Protein AF-A0A847KPI1-F1 (afdb_monomer_lite)

Sequence (181 aa):
MLPPILDLCTPRRSTDAQGGHQWLHPADPGCDGHQTWRDADFDAMCAEIMKQTGRGLALNQVASLEAEIEDVEERAADGDLLEDIVGVFSGKVEKGDMCQMTSVSAVLQIRLSVHPVIGLRRRHVRYYFTEPRGLDSTLVSLRLASKTPDEPGLREQTRHAQEAQTRGDRWYADLRKRTEP

Secondary structure (DSSP, 8-state):
----S-----------S----EEE-TT-TT-SS----HHHHHHHHHHHHHHHHS-PPPHHHHHHHHHHHHHHHHHHHHT-PPBPEE-TTT--EE--SEEE-TTSTT-EEEE-S---EETTEE-EEEEEEE--TTSTTEEEEEEEEEE-SSHHHHHHHHHHHHHHHHHHHHHHHHHHHHH--

Structure (mmCIF, N/CA/C/O backbone):
data_AF-A0A847KPI1-F1
#
_entry.id   AF-A0A847KPI1-F1
#
loop_
_atom_site.group_PDB
_atom_site.id
_atom_site.type_symbol
_atom_site.label_atom_id
_atom_site.label_alt_id
_atom_site.label_comp_id
_atom_site.label_asym_id
_atom_site.label_entity_id
_atom_site.label_seq_id
_atom_site.pdbx_PDB_ins_code
_atom_site.Cartn_x
_atom_site.Cartn_y
_atom_site.Cartn_z
_atom_site.occupancy
_atom_site.B_iso_or_equiv
_atom_site.auth_seq_id
_atom_site.auth_comp_id
_atom_site.auth_asym_id
_atom_site.auth_atom_id
_atom_site.pdbx_PDB_model_num
ATOM 1 N N . MET A 1 1 ? -8.814 24.355 18.830 1.00 29.42 1 MET A N 1
ATOM 2 C CA . MET A 1 1 ? -9.822 23.431 19.384 1.00 29.42 1 MET A CA 1
ATOM 3 C C . MET A 1 1 ? -9.617 22.100 18.656 1.00 29.42 1 MET A C 1
ATOM 5 O O . MET A 1 1 ? -9.772 22.114 17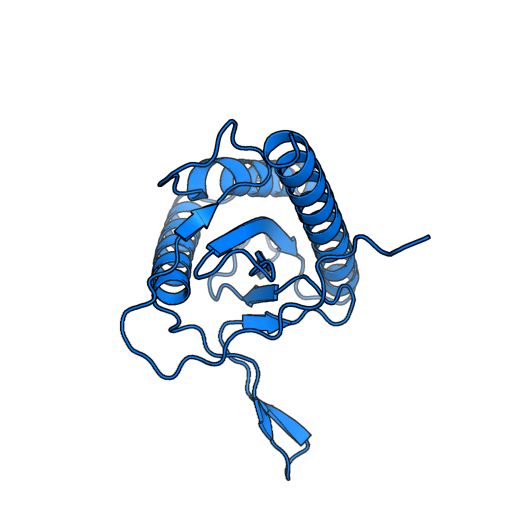.449 1.00 29.42 1 MET A O 1
ATOM 9 N N . LEU A 1 2 ? -9.114 21.090 19.393 1.00 31.94 2 LEU A N 1
ATOM 10 C CA . LEU A 1 2 ? -8.885 19.636 19.158 1.00 31.94 2 LEU A CA 1
ATOM 11 C C . LEU A 1 2 ? -8.427 19.088 17.769 1.00 31.94 2 LEU A C 1
ATOM 13 O O . LEU A 1 2 ? -8.945 19.510 16.742 1.00 31.94 2 LEU A O 1
ATOM 17 N N . PRO A 1 3 ? -7.472 18.126 17.724 1.00 34.91 3 PRO A N 1
ATOM 18 C CA . PRO A 1 3 ? -6.867 17.633 16.481 1.00 34.91 3 PRO A CA 1
ATOM 19 C C . PRO A 1 3 ? -7.748 16.572 15.793 1.00 34.91 3 PRO A C 1
ATOM 21 O O . PRO A 1 3 ? -8.400 15.793 16.489 1.00 34.91 3 PRO A O 1
ATOM 24 N N . PRO A 1 4 ? -7.721 16.451 14.453 1.00 44.78 4 PRO A N 1
ATOM 25 C CA . PRO A 1 4 ? -8.134 15.227 13.786 1.00 44.78 4 PRO A CA 1
ATOM 26 C C . PRO A 1 4 ? -6.980 14.758 12.903 1.00 44.78 4 PRO A C 1
ATOM 28 O O . PRO A 1 4 ? -6.939 15.012 11.706 1.00 44.78 4 PRO A O 1
ATOM 31 N N . ILE A 1 5 ? -5.993 14.136 13.525 1.00 51.72 5 ILE A N 1
ATOM 32 C CA . ILE A 1 5 ? -5.012 13.320 12.820 1.00 51.72 5 ILE A CA 1
ATOM 33 C C . ILE A 1 5 ? -5.278 11.934 13.369 1.00 51.72 5 ILE A C 1
ATOM 35 O O . ILE A 1 5 ? -5.429 11.817 14.584 1.00 51.72 5 ILE A O 1
ATOM 39 N N . LEU A 1 6 ? -5.418 10.933 12.496 1.00 53.28 6 LEU A N 1
ATOM 40 C CA . LEU A 1 6 ? -5.390 9.518 12.872 1.00 53.28 6 LEU A CA 1
ATOM 41 C C . LEU A 1 6 ? -4.397 9.344 14.034 1.00 53.28 6 LEU A C 1
ATOM 43 O O . LEU A 1 6 ? -3.189 9.516 13.858 1.00 53.28 6 LEU A O 1
ATOM 47 N N . ASP A 1 7 ? -4.930 9.169 15.243 1.00 54.53 7 ASP A N 1
ATOM 48 C CA . ASP A 1 7 ? -4.173 9.357 16.476 1.00 54.53 7 ASP A CA 1
ATOM 49 C C . ASP A 1 7 ? -3.285 8.124 16.637 1.00 54.53 7 ASP A C 1
ATOM 51 O O . ASP A 1 7 ? -3.740 7.084 17.108 1.00 54.53 7 ASP A O 1
ATOM 55 N N . LEU A 1 8 ? -2.071 8.235 16.085 1.00 46.50 8 LEU A N 1
ATOM 56 C CA . LEU A 1 8 ? -0.972 7.270 16.056 1.00 46.50 8 LEU A CA 1
ATOM 57 C C . LEU A 1 8 ? -1.395 5.825 16.341 1.00 46.50 8 LEU A C 1
ATOM 59 O O . LEU A 1 8 ? -1.431 5.365 17.488 1.00 46.50 8 LEU A O 1
ATOM 63 N N . CYS A 1 9 ? -1.634 5.095 15.258 1.00 52.12 9 CYS A N 1
ATOM 64 C CA . CYS A 1 9 ? -1.713 3.646 15.239 1.00 52.12 9 CYS A CA 1
ATOM 65 C C . CYS A 1 9 ? -0.320 3.120 15.589 1.00 52.12 9 CYS A C 1
ATOM 67 O O . CYS A 1 9 ? 0.547 2.997 14.730 1.00 52.12 9 CYS A O 1
ATOM 69 N N . THR A 1 10 ? -0.056 2.892 16.875 1.00 52.03 10 THR A N 1
ATOM 70 C CA . THR A 1 10 ? 0.996 1.943 17.233 1.00 52.03 10 THR A CA 1
ATOM 71 C C . THR A 1 10 ? 0.514 0.610 16.672 1.00 52.03 10 THR A C 1
ATOM 73 O O . THR A 1 10 ? -0.545 0.170 17.128 1.00 52.03 10 THR A O 1
ATOM 76 N N . PRO A 1 11 ? 1.190 0.020 15.669 1.00 54.16 11 PRO A N 1
ATOM 77 C CA . PRO A 1 11 ? 0.765 -1.267 15.138 1.00 54.16 11 PRO A CA 1
ATOM 78 C C . PRO A 1 11 ? 0.638 -2.231 16.317 1.00 54.16 11 PRO A C 1
ATOM 80 O O . PRO A 1 11 ? 1.547 -2.306 17.158 1.00 54.16 11 PRO A O 1
ATOM 83 N N . ARG A 1 12 ? -0.510 -2.906 16.452 1.00 56.62 12 ARG A N 1
ATOM 84 C CA . ARG A 1 12 ? -0.634 -3.931 17.490 1.00 56.62 12 ARG A CA 1
ATOM 85 C C . ARG A 1 12 ? 0.349 -5.041 17.134 1.00 56.62 12 ARG A C 1
ATOM 87 O O . ARG A 1 12 ? 0.162 -5.767 16.169 1.00 56.62 12 ARG A O 1
ATOM 94 N N . ARG A 1 13 ? 1.431 -5.142 17.909 1.00 54.09 13 ARG A N 1
ATOM 95 C CA . ARG A 1 13 ? 2.358 -6.278 17.866 1.00 54.09 13 ARG A CA 1
ATOM 96 C C . ARG A 1 13 ? 1.543 -7.503 18.267 1.00 54.09 13 ARG A C 1
ATOM 98 O O . ARG A 1 13 ? 1.133 -7.586 19.424 1.00 54.09 13 ARG A O 1
ATOM 105 N N . SER A 1 14 ? 1.205 -8.364 17.314 1.00 47.94 14 SER A N 1
ATOM 106 C CA . SER A 1 14 ? 0.321 -9.494 17.574 1.00 47.94 14 SER A CA 1
ATOM 107 C C . SER A 1 14 ? 1.001 -10.469 18.540 1.00 47.94 14 SER A C 1
ATOM 109 O O . SER A 1 14 ? 2.139 -10.896 18.358 1.00 47.94 14 SER A O 1
ATOM 111 N N . THR A 1 15 ? 0.292 -10.803 19.608 1.00 40.09 15 THR A N 1
ATOM 112 C CA . THR A 1 15 ? 0.435 -12.081 20.306 1.00 40.09 15 THR A CA 1
ATOM 113 C C . THR A 1 15 ? -0.989 -12.556 20.580 1.00 40.09 15 THR A C 1
ATOM 115 O O . THR A 1 15 ? -1.463 -12.327 21.685 1.00 40.09 15 THR A O 1
ATOM 118 N N . ASP A 1 16 ? -1.644 -13.036 19.504 1.00 45.47 16 ASP A N 1
ATOM 119 C CA . ASP A 1 16 ? -2.862 -13.880 19.371 1.00 45.47 16 ASP A CA 1
ATOM 120 C C . ASP A 1 16 ? -4.059 -13.672 20.361 1.00 45.47 16 ASP A C 1
ATOM 122 O O . ASP A 1 16 ? -4.048 -12.807 21.225 1.00 45.47 16 ASP A O 1
ATOM 126 N N . ALA A 1 17 ? -5.248 -14.284 20.251 1.00 46.28 17 ALA A N 1
ATOM 127 C CA . ALA A 1 17 ? -5.794 -15.308 19.365 1.00 46.28 17 ALA A CA 1
ATOM 128 C C . ALA A 1 17 ? -7.169 -14.871 18.800 1.00 46.28 17 ALA A C 1
ATOM 130 O O . ALA A 1 17 ? -8.096 -14.559 19.544 1.00 46.28 17 ALA A O 1
ATOM 131 N N . GLN A 1 18 ? -7.282 -14.867 17.466 1.00 57.16 18 GLN A N 1
ATOM 132 C CA . GLN A 1 18 ? -8.503 -14.724 16.642 1.00 57.16 18 GLN A CA 1
ATOM 133 C C . GLN A 1 18 ? -9.270 -13.379 16.630 1.00 57.16 18 GLN A C 1
ATOM 135 O O . GLN A 1 18 ? -10.436 -13.340 16.241 1.00 57.16 18 GLN A O 1
ATOM 140 N N . GLY A 1 19 ? -8.621 -12.249 16.929 1.00 60.34 19 GLY A N 1
ATOM 141 C CA . GLY A 1 19 ? -9.151 -10.901 16.645 1.00 60.34 19 GLY A CA 1
ATOM 142 C C . GLY A 1 19 ? -9.062 -10.498 15.162 1.00 60.34 19 GLY A C 1
ATOM 143 O O . GLY A 1 19 ? -8.430 -9.490 14.858 1.00 60.34 19 GLY A O 1
ATOM 144 N N . GLY A 1 20 ? -9.651 -11.295 14.263 1.00 65.69 20 GLY A N 1
ATOM 145 C CA . GLY A 1 20 ? -9.434 -11.235 12.808 1.00 65.69 20 GLY A CA 1
ATOM 146 C C . GLY A 1 20 ? -9.686 -9.865 12.183 1.00 65.69 20 GLY A C 1
ATOM 147 O O . GLY A 1 20 ? -10.698 -9.229 12.476 1.00 65.69 20 GLY A O 1
ATOM 148 N N . HIS A 1 21 ? -8.768 -9.424 11.322 1.00 74.56 21 HIS A N 1
ATOM 149 C CA . HIS A 1 21 ? -8.836 -8.100 10.722 1.00 74.56 21 HIS A CA 1
ATOM 150 C C . HIS A 1 21 ? -9.700 -8.067 9.456 1.00 74.56 21 HIS A C 1
ATOM 152 O O . HIS A 1 21 ? -9.776 -9.031 8.696 1.00 74.56 21 HIS A O 1
ATOM 158 N N . GLN A 1 22 ? -10.330 -6.920 9.204 1.00 75.31 22 GLN A N 1
ATOM 159 C CA . GLN A 1 22 ? -11.068 -6.654 7.971 1.00 75.31 22 GLN A CA 1
ATOM 160 C C . GLN A 1 22 ? -10.464 -5.470 7.221 1.00 75.31 22 GLN A C 1
ATOM 162 O O . GLN A 1 22 ? -10.199 -4.420 7.809 1.00 75.31 22 GLN A O 1
ATOM 167 N N . TRP A 1 23 ? -10.278 -5.642 5.913 1.00 78.19 23 TRP A N 1
ATOM 168 C CA . TRP A 1 23 ? -9.838 -4.584 5.009 1.00 78.19 23 TRP A CA 1
ATOM 169 C C . TRP A 1 23 ? -11.014 -3.690 4.586 1.00 78.19 23 TRP A C 1
ATOM 171 O O . TRP A 1 23 ? -12.048 -4.196 4.156 1.00 78.19 23 TRP A O 1
ATOM 181 N N . LEU A 1 24 ? -10.851 -2.365 4.693 1.00 77.50 24 LEU A N 1
ATOM 182 C CA . LEU A 1 24 ? -11.851 -1.350 4.321 1.00 77.50 24 LEU A CA 1
ATOM 183 C C . LEU A 1 24 ? -11.301 -0.277 3.377 1.00 77.50 24 LEU A C 1
ATOM 185 O O . LEU A 1 24 ? -10.123 0.087 3.476 1.00 77.50 24 LEU A O 1
ATOM 189 N N . HIS A 1 25 ? -12.152 0.254 2.471 1.00 73.81 25 HIS A N 1
ATOM 190 C CA . HIS A 1 25 ? -11.778 1.351 1.556 1.00 73.81 25 HIS A CA 1
ATOM 191 C C . HIS A 1 25 ? -12.132 2.743 2.039 1.00 73.81 25 HIS A C 1
ATOM 193 O O . HIS A 1 25 ? -13.288 2.989 2.378 1.00 73.81 25 HIS A O 1
ATOM 199 N N . PRO A 1 26 ? -11.199 3.713 1.916 1.00 70.25 26 PRO A N 1
ATOM 200 C CA . PRO A 1 26 ? -11.500 5.126 1.969 1.00 70.25 26 PRO A CA 1
ATOM 201 C C . PRO A 1 26 ? -12.598 5.624 1.028 1.00 70.25 26 PRO A C 1
ATOM 203 O O . PRO A 1 26 ? -13.201 6.652 1.318 1.00 70.25 26 PRO A O 1
ATOM 206 N N . ALA A 1 27 ? -12.828 4.953 -0.101 1.00 66.06 27 ALA A N 1
ATOM 207 C CA . ALA A 1 27 ? -13.708 5.397 -1.174 1.00 66.06 27 ALA A CA 1
ATOM 208 C C . ALA A 1 27 ? -15.004 4.581 -1.265 1.00 66.06 27 ALA A C 1
ATOM 210 O O . ALA A 1 27 ? -15.914 5.005 -1.977 1.00 66.06 27 ALA A O 1
ATOM 211 N N . ASP A 1 28 ? -15.120 3.465 -0.542 1.00 63.00 28 ASP A N 1
ATOM 212 C CA . ASP A 1 28 ? -16.286 2.594 -0.654 1.00 63.00 28 ASP A CA 1
ATOM 213 C C . ASP A 1 28 ? -17.503 3.199 0.076 1.00 63.00 28 ASP A C 1
ATOM 215 O O . ASP A 1 28 ? -17.415 3.638 1.236 1.00 63.00 28 ASP A O 1
ATOM 219 N N . PRO A 1 29 ? -18.675 3.256 -0.582 1.00 54.41 29 PRO A N 1
ATOM 220 C CA . PRO A 1 29 ? -19.911 3.677 0.063 1.00 54.41 29 PRO A CA 1
ATOM 221 C C . PRO A 1 29 ? -20.400 2.618 1.070 1.00 54.41 29 PRO A C 1
ATOM 223 O O . PRO A 1 29 ? -20.707 1.498 0.684 1.00 54.41 29 PRO A O 1
ATOM 226 N N . GLY A 1 30 ? -20.559 2.996 2.346 1.00 56.59 30 GLY A N 1
ATOM 227 C CA . GLY A 1 30 ? -21.286 2.195 3.347 1.00 56.59 30 GLY A CA 1
ATOM 228 C C . GLY A 1 30 ? -20.579 0.949 3.902 1.00 56.59 30 GLY A C 1
ATOM 229 O O . GLY A 1 30 ? -21.244 -0.063 4.067 1.00 56.59 30 GLY A O 1
ATOM 230 N N . CYS A 1 31 ? -19.273 1.005 4.179 1.00 54.16 31 CYS A N 1
ATOM 231 C CA . CYS A 1 31 ? -18.476 -0.129 4.673 1.00 54.16 31 CYS A CA 1
ATOM 232 C C . CYS A 1 31 ? -18.933 -0.749 6.011 1.00 54.16 31 CYS A C 1
ATOM 234 O O . CYS A 1 31 ? -18.301 -0.530 7.043 1.00 54.16 31 CYS A O 1
ATOM 236 N N . ASP A 1 32 ? -19.936 -1.620 5.927 1.00 49.53 32 ASP A N 1
ATOM 237 C CA . ASP A 1 32 ? -20.309 -2.621 6.922 1.00 49.53 32 ASP A CA 1
ATOM 238 C C . ASP A 1 32 ? -20.117 -4.010 6.277 1.00 49.53 32 ASP A C 1
ATOM 240 O O . ASP A 1 32 ? -21.059 -4.628 5.782 1.00 49.53 32 ASP A O 1
ATOM 244 N N . GLY A 1 33 ? -18.871 -4.493 6.252 1.00 48.09 33 GLY A N 1
ATOM 245 C CA . GLY A 1 33 ? -18.543 -5.895 5.969 1.00 48.09 33 GLY A CA 1
ATOM 246 C C . GLY A 1 33 ? -18.122 -6.225 4.530 1.00 48.09 33 GLY A C 1
ATOM 247 O O . GLY A 1 33 ? -18.928 -6.230 3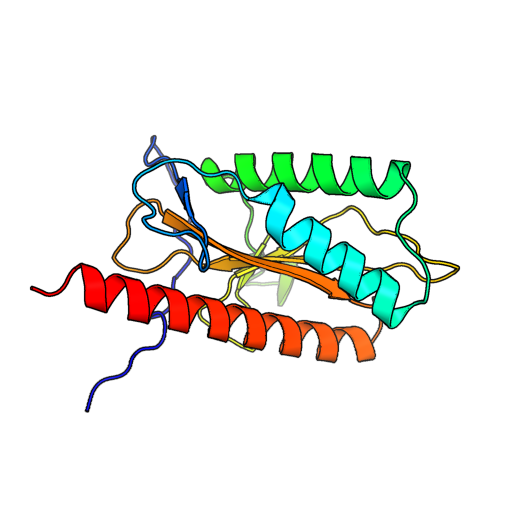.606 1.00 48.09 33 GLY A O 1
ATOM 248 N N . HIS A 1 34 ? -16.850 -6.618 4.408 1.00 50.03 34 HIS A N 1
ATOM 249 C CA . HIS A 1 34 ? -16.221 -7.356 3.303 1.00 50.03 34 HIS A CA 1
ATOM 250 C C . HIS A 1 34 ? -16.254 -6.711 1.907 1.00 50.03 34 HIS A C 1
ATOM 252 O O . HIS A 1 34 ? -17.100 -7.052 1.084 1.00 50.03 34 HIS A O 1
ATOM 258 N N . GLN A 1 35 ? -15.241 -5.897 1.584 1.00 48.12 35 GLN A N 1
ATOM 259 C CA . GLN A 1 35 ? -14.822 -5.688 0.190 1.00 48.12 35 GLN A CA 1
ATOM 260 C C . GLN A 1 35 ? -13.293 -5.754 0.078 1.00 48.12 35 GLN A C 1
ATOM 262 O O . GLN A 1 35 ? -12.565 -5.029 0.755 1.00 48.12 35 GLN A O 1
ATOM 267 N N . THR A 1 36 ? -12.817 -6.694 -0.740 1.00 52.28 36 THR A N 1
ATOM 268 C CA . THR A 1 36 ? -11.410 -6.887 -1.098 1.00 52.28 36 THR A CA 1
ATOM 269 C C . THR A 1 36 ? -11.024 -5.921 -2.212 1.00 52.28 36 THR A C 1
ATOM 271 O O . THR A 1 36 ? -11.778 -5.662 -3.146 1.00 52.28 36 THR A O 1
ATOM 274 N N . TRP A 1 37 ? -9.839 -5.346 -2.074 1.00 58.00 37 TRP A N 1
ATOM 275 C CA . TRP A 1 37 ? -9.500 -4.029 -2.610 1.00 58.00 37 TRP A CA 1
ATOM 276 C C . TRP A 1 37 ? -8.582 -4.004 -3.812 1.00 58.00 37 TRP A C 1
ATOM 278 O O . TRP A 1 37 ? -8.260 -2.931 -4.334 1.00 58.00 37 TRP A O 1
ATOM 288 N N . ARG A 1 38 ? -8.103 -5.179 -4.204 1.00 52.81 38 ARG A N 1
ATOM 289 C CA . ARG A 1 38 ? -7.042 -5.310 -5.189 1.00 52.81 38 ARG A CA 1
ATOM 290 C C . ARG A 1 38 ? -7.374 -4.564 -6.482 1.00 52.81 38 ARG A C 1
ATOM 292 O O . ARG A 1 38 ? -6.491 -3.914 -7.022 1.00 52.81 38 ARG A O 1
ATOM 299 N N . ASP A 1 39 ? -8.631 -4.524 -6.910 1.00 54.47 39 ASP A N 1
ATOM 300 C CA . ASP A 1 39 ? -8.981 -4.032 -8.246 1.00 54.47 39 ASP A CA 1
ATOM 301 C C . ASP A 1 39 ? -8.956 -2.493 -8.387 1.00 54.47 39 ASP A C 1
ATOM 303 O O . ASP A 1 39 ? -8.541 -1.975 -9.423 1.00 54.47 39 ASP A O 1
ATOM 307 N N . ALA A 1 40 ? -9.319 -1.722 -7.354 1.00 57.12 40 ALA A N 1
ATOM 308 C CA . ALA A 1 40 ? -9.497 -0.268 -7.497 1.00 57.12 40 ALA A CA 1
ATOM 309 C C . ALA A 1 40 ? -8.176 0.529 -7.493 1.00 57.12 40 ALA A C 1
ATOM 311 O O . ALA A 1 40 ? -7.983 1.447 -8.299 1.00 57.12 40 ALA A O 1
ATOM 312 N N . ASP A 1 41 ? -7.245 0.192 -6.596 1.00 76.69 41 ASP A N 1
ATOM 313 C CA . ASP A 1 41 ? -5.964 0.903 -6.486 1.00 76.69 41 ASP A CA 1
ATOM 314 C C . ASP A 1 41 ? -4.868 0.274 -7.368 1.00 76.69 41 ASP A C 1
ATOM 316 O O . ASP A 1 41 ? -3.926 0.971 -7.764 1.00 76.69 41 ASP A O 1
ATOM 320 N N . PHE A 1 42 ? -4.989 -1.006 -7.744 1.00 85.25 42 PHE A N 1
ATOM 321 C CA . PHE A 1 42 ? -4.054 -1.637 -8.679 1.00 85.25 42 PHE A CA 1
ATOM 322 C C . PHE A 1 42 ? -4.174 -1.059 -10.088 1.00 85.25 42 PHE A C 1
ATOM 324 O O . PHE A 1 42 ? -3.158 -0.697 -10.693 1.00 85.25 42 PHE A O 1
ATOM 331 N N . ASP A 1 43 ? -5.401 -0.867 -10.573 1.00 86.31 43 ASP A N 1
ATOM 332 C CA . ASP A 1 43 ? -5.659 -0.190 -11.843 1.00 86.31 43 ASP A CA 1
ATOM 333 C C . ASP A 1 43 ? -5.156 1.255 -11.819 1.00 86.31 43 ASP A C 1
ATOM 335 O O . ASP A 1 43 ? -4.509 1.710 -12.768 1.00 86.31 43 ASP A O 1
ATOM 339 N N . ALA A 1 44 ? -5.367 1.974 -10.710 1.00 86.56 44 ALA A N 1
ATOM 340 C CA . ALA A 1 44 ? -4.859 3.332 -10.536 1.00 86.56 44 ALA A CA 1
ATOM 341 C C . ALA A 1 44 ? -3.321 3.382 -10.564 1.00 86.56 44 ALA A C 1
ATOM 343 O O . ALA A 1 44 ? -2.742 4.254 -11.223 1.00 86.56 44 ALA A O 1
ATOM 344 N N . MET A 1 45 ? -2.645 2.430 -9.912 1.00 91.38 45 MET A N 1
ATOM 345 C CA . MET A 1 45 ? -1.188 2.298 -9.975 1.00 91.38 45 MET A CA 1
ATOM 346 C C . MET A 1 45 ? -0.721 1.997 -11.405 1.00 91.38 45 MET A C 1
ATOM 348 O O . MET A 1 45 ? 0.222 2.630 -11.891 1.00 91.38 45 MET A O 1
ATOM 352 N N . CYS A 1 46 ? -1.369 1.058 -12.097 1.00 90.00 46 CYS A N 1
ATOM 353 C CA . CYS A 1 46 ? -1.046 0.709 -13.478 1.00 90.00 46 CYS A CA 1
ATOM 354 C C . CYS A 1 46 ? -1.244 1.902 -14.424 1.00 90.00 46 CYS A C 1
ATOM 356 O O . CYS A 1 46 ? -0.386 2.173 -15.270 1.00 90.00 46 CYS A O 1
ATOM 358 N N . ALA A 1 47 ? -2.319 2.671 -14.241 1.00 90.38 47 ALA A N 1
ATOM 359 C CA . ALA A 1 47 ? -2.581 3.898 -14.982 1.00 90.38 47 ALA A CA 1
ATOM 360 C C . ALA A 1 47 ? -1.530 4.983 -14.691 1.00 90.38 47 ALA A C 1
ATOM 362 O O . ALA A 1 47 ? -1.067 5.657 -15.616 1.00 90.38 47 ALA A O 1
ATOM 363 N N . GLU A 1 48 ? -1.098 5.140 -13.435 1.00 89.75 48 GLU A N 1
ATOM 364 C CA . GLU A 1 48 ? -0.021 6.066 -13.072 1.00 89.75 48 GLU A CA 1
ATOM 365 C C . GLU A 1 48 ? 1.307 5.659 -13.727 1.00 89.75 48 GLU A C 1
ATOM 367 O O . GLU A 1 48 ? 1.987 6.500 -14.322 1.00 89.75 48 GLU A O 1
ATOM 372 N N . ILE A 1 49 ? 1.651 4.370 -13.692 1.00 89.31 49 ILE A N 1
ATOM 373 C CA . ILE A 1 49 ? 2.821 3.813 -14.379 1.00 89.31 49 ILE A CA 1
ATOM 374 C C . ILE A 1 49 ? 2.762 4.118 -15.880 1.00 89.31 49 ILE A C 1
ATOM 376 O O . ILE A 1 49 ? 3.739 4.628 -16.443 1.00 89.31 49 ILE A O 1
ATOM 380 N N . MET A 1 50 ? 1.617 3.859 -16.515 1.00 90.81 50 MET A N 1
ATOM 381 C CA . MET A 1 50 ? 1.406 4.125 -17.936 1.00 90.81 50 MET A CA 1
ATOM 382 C C . MET A 1 50 ? 1.577 5.614 -18.248 1.00 90.81 50 MET A C 1
ATOM 384 O O . MET A 1 50 ? 2.291 5.970 -19.184 1.00 90.81 50 MET A O 1
ATOM 388 N N . LYS A 1 51 ? 1.004 6.498 -17.425 1.00 89.50 51 LYS A N 1
ATOM 389 C CA . LYS A 1 51 ? 1.122 7.954 -17.576 1.00 89.50 51 LYS A CA 1
ATOM 390 C C . LYS A 1 51 ? 2.563 8.447 -17.432 1.00 89.50 51 LYS A C 1
ATOM 392 O O . LYS A 1 51 ? 2.980 9.327 -18.178 1.00 89.50 51 LYS A O 1
ATOM 397 N N . GLN A 1 52 ? 3.320 7.911 -16.475 1.00 85.62 52 GLN A N 1
ATOM 398 C CA . GLN A 1 52 ? 4.694 8.346 -16.205 1.00 85.62 52 GLN A CA 1
ATOM 399 C C . GLN A 1 52 ? 5.700 7.830 -17.238 1.00 85.62 52 GLN A C 1
ATOM 401 O O . GLN A 1 52 ? 6.693 8.497 -17.520 1.00 85.62 52 GLN A O 1
ATOM 406 N N . THR A 1 53 ? 5.486 6.621 -17.758 1.00 85.50 53 THR A N 1
ATOM 407 C CA . THR A 1 53 ? 6.496 5.913 -18.561 1.00 85.50 53 THR A CA 1
ATOM 408 C C . THR A 1 53 ? 6.113 5.742 -20.030 1.00 85.50 53 THR A C 1
ATOM 410 O O . THR A 1 53 ? 6.957 5.355 -20.839 1.00 85.50 53 THR A O 1
ATOM 413 N N . GLY A 1 54 ? 4.849 5.993 -20.382 1.00 90.12 54 GLY A N 1
ATOM 414 C CA . GLY A 1 54 ? 4.276 5.659 -21.686 1.00 90.12 54 GLY A CA 1
ATOM 415 C C . GLY A 1 54 ? 4.155 4.151 -21.933 1.00 90.12 54 GLY A C 1
ATOM 416 O O . GLY A 1 54 ? 3.956 3.742 -23.076 1.00 90.12 54 GLY A O 1
ATOM 417 N N . ARG A 1 55 ? 4.343 3.315 -20.901 1.00 89.38 55 ARG A N 1
ATOM 418 C CA . ARG A 1 55 ? 4.334 1.850 -20.991 1.00 89.38 55 ARG A CA 1
ATOM 419 C C . ARG A 1 55 ? 3.595 1.231 -19.807 1.00 89.38 55 ARG A C 1
ATOM 421 O O . ARG A 1 55 ? 3.732 1.682 -18.675 1.00 89.38 55 ARG A O 1
ATOM 428 N N . GLY A 1 56 ? 2.847 0.166 -20.079 1.00 89.19 56 GLY A N 1
ATOM 429 C CA . GLY A 1 56 ? 2.206 -0.650 -19.052 1.00 89.19 56 GLY A CA 1
ATOM 430 C C . GLY A 1 56 ? 3.129 -1.734 -18.501 1.00 89.19 56 GLY A C 1
ATOM 431 O O . GLY A 1 56 ? 4.231 -1.970 -19.009 1.00 89.19 56 GLY A O 1
ATOM 432 N N . LEU A 1 57 ? 2.645 -2.416 -17.468 1.00 91.00 57 LEU A N 1
ATOM 433 C CA . LEU A 1 57 ? 3.242 -3.652 -16.980 1.00 91.00 57 LEU A CA 1
ATOM 434 C C . LEU A 1 57 ? 2.988 -4.789 -17.976 1.00 91.00 57 LEU A C 1
ATOM 436 O O . LEU A 1 57 ? 1.942 -4.847 -18.619 1.00 91.00 57 LEU A O 1
ATOM 440 N N . ALA A 1 58 ? 3.950 -5.703 -18.105 1.00 91.94 58 ALA A N 1
ATOM 441 C CA . ALA A 1 58 ? 3.714 -6.941 -18.843 1.00 91.94 58 ALA A CA 1
ATOM 442 C C . ALA A 1 58 ? 2.761 -7.853 -18.053 1.00 91.94 58 ALA A C 1
ATOM 444 O O . ALA A 1 58 ? 2.778 -7.836 -16.824 1.00 91.94 58 ALA A O 1
ATOM 445 N N . LEU A 1 59 ? 1.982 -8.688 -18.748 1.00 91.25 59 LEU A N 1
ATOM 446 C CA . LEU A 1 59 ? 0.962 -9.552 -18.131 1.00 91.25 59 LEU A CA 1
ATOM 447 C C . LEU A 1 59 ? 1.512 -10.446 -17.012 1.00 91.25 59 LEU A C 1
ATOM 449 O O . LEU A 1 59 ? 0.879 -10.604 -15.977 1.00 91.25 59 LEU A O 1
ATOM 453 N N . ASN A 1 60 ? 2.716 -10.993 -17.184 1.00 94.38 60 ASN A N 1
ATOM 454 C CA . ASN A 1 60 ? 3.353 -11.804 -16.147 1.00 94.38 60 ASN A CA 1
ATOM 455 C C . ASN A 1 60 ? 3.733 -10.984 -14.905 1.00 94.38 60 ASN A C 1
ATOM 457 O O . ASN A 1 60 ? 3.664 -11.495 -13.797 1.00 94.38 60 ASN A O 1
ATOM 461 N N . GLN A 1 61 ? 4.118 -9.716 -15.077 1.00 94.06 61 GLN A N 1
ATOM 462 C CA . GLN A 1 61 ? 4.428 -8.821 -13.961 1.00 94.06 61 GLN A CA 1
ATOM 463 C C . GLN A 1 61 ? 3.164 -8.392 -13.221 1.00 94.06 61 GLN A C 1
ATOM 465 O O . GLN A 1 61 ? 3.202 -8.273 -12.001 1.00 94.06 61 GLN A O 1
ATOM 470 N N . VAL A 1 62 ? 2.069 -8.178 -13.961 1.00 92.75 62 VAL A N 1
ATOM 471 C CA . VAL A 1 62 ? 0.740 -7.939 -13.388 1.00 92.75 62 VAL A CA 1
ATOM 472 C C . VAL A 1 62 ? 0.361 -9.116 -12.503 1.00 92.75 62 VAL A C 1
ATOM 474 O O . VAL A 1 62 ? 0.237 -8.919 -11.304 1.00 92.75 62 VAL A O 1
ATOM 477 N N . ALA A 1 63 ? 0.334 -10.333 -13.056 1.00 92.94 63 ALA A N 1
ATOM 478 C CA . ALA A 1 63 ? -0.042 -11.539 -12.320 1.00 92.94 63 ALA A CA 1
ATOM 479 C C . ALA A 1 63 ? 0.833 -11.792 -11.077 1.00 92.94 63 ALA A C 1
ATOM 481 O O . ALA A 1 63 ? 0.323 -12.193 -10.036 1.00 92.94 63 ALA A O 1
ATOM 482 N N . SER A 1 64 ? 2.147 -11.545 -11.158 1.00 95.06 64 SER A N 1
ATOM 483 C CA . SER A 1 64 ? 3.037 -11.694 -9.998 1.00 95.06 64 SER A CA 1
ATOM 484 C C . SER A 1 64 ? 2.769 -10.665 -8.901 1.00 95.06 64 SER A C 1
ATOM 486 O O . SER A 1 64 ? 2.772 -11.032 -7.732 1.00 95.06 64 SER A O 1
ATOM 488 N N . LEU A 1 65 ? 2.561 -9.392 -9.254 1.00 93.44 65 LEU A N 1
ATOM 489 C CA . LEU A 1 65 ? 2.246 -8.358 -8.261 1.00 93.44 65 LEU A C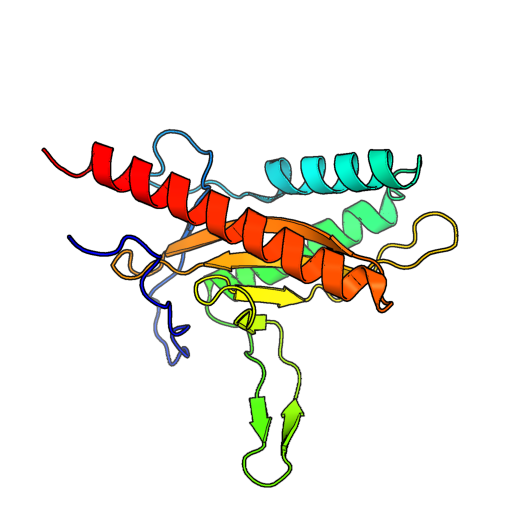A 1
ATOM 490 C C . LEU A 1 65 ? 0.903 -8.617 -7.599 1.00 93.44 65 LEU A C 1
ATOM 492 O O . LEU A 1 65 ? 0.761 -8.472 -6.397 1.00 93.44 65 LEU A O 1
ATOM 496 N N . GLU A 1 66 ? -0.067 -8.986 -8.411 1.00 92.12 66 GLU A N 1
ATOM 497 C CA . GLU A 1 66 ? -1.403 -9.348 -7.999 1.00 92.12 66 GLU A CA 1
ATOM 498 C C . GLU A 1 66 ? -1.411 -10.488 -6.971 1.00 92.12 66 GLU A C 1
ATOM 500 O O . GLU A 1 66 ? -1.985 -10.333 -5.894 1.00 92.12 66 GLU A O 1
ATOM 505 N N . ALA A 1 67 ? -0.716 -11.590 -7.270 1.00 92.94 67 ALA A N 1
ATOM 506 C CA . ALA A 1 67 ? -0.578 -12.715 -6.349 1.00 92.94 67 ALA A CA 1
ATOM 507 C C . ALA A 1 67 ? 0.141 -12.321 -5.049 1.00 92.94 67 ALA A C 1
ATOM 509 O O . ALA A 1 67 ? -0.239 -12.767 -3.973 1.00 92.94 67 ALA A O 1
ATOM 510 N N . GLU A 1 68 ? 1.165 -11.467 -5.132 1.00 94.56 68 GLU A N 1
ATOM 511 C CA . GLU A 1 68 ? 1.862 -10.990 -3.937 1.00 94.56 68 GLU A CA 1
ATOM 512 C C . GLU A 1 68 ? 0.997 -10.052 -3.084 1.00 94.56 68 GLU A C 1
ATOM 514 O O . GLU A 1 68 ? 1.069 -10.100 -1.862 1.00 94.56 68 GLU A O 1
ATOM 519 N N . ILE A 1 69 ? 0.182 -9.196 -3.705 1.00 91.81 69 ILE A N 1
ATOM 520 C CA . ILE A 1 69 ? -0.744 -8.324 -2.976 1.00 91.81 69 ILE A CA 1
ATOM 521 C C . ILE A 1 69 ? -1.748 -9.163 -2.189 1.00 91.81 69 ILE A C 1
ATOM 523 O O . ILE A 1 69 ? -1.976 -8.869 -1.025 1.00 91.81 69 ILE A O 1
ATOM 527 N N . GLU A 1 70 ? -2.298 -10.208 -2.804 1.00 90.44 70 GLU A N 1
ATOM 528 C CA . GLU A 1 70 ? -3.244 -11.119 -2.152 1.00 90.44 70 GLU A CA 1
ATOM 529 C C . GLU A 1 70 ? -2.614 -11.844 -0.954 1.00 90.44 70 GLU A C 1
ATOM 531 O O . GLU A 1 70 ? -3.171 -11.788 0.138 1.00 90.44 70 GLU A O 1
ATOM 536 N N . ASP A 1 71 ? -1.414 -12.414 -1.118 1.00 91.38 71 ASP A N 1
ATOM 537 C CA . ASP A 1 71 ? -0.658 -13.047 -0.020 1.00 91.38 71 ASP A CA 1
ATOM 538 C C . ASP A 1 71 ? -0.393 -12.069 1.134 1.00 91.38 71 ASP A C 1
ATOM 540 O O . ASP A 1 71 ? -0.606 -12.372 2.307 1.00 91.38 71 ASP A O 1
ATOM 544 N N . VAL A 1 72 ? 0.046 -10.854 0.808 1.00 90.25 72 VAL A N 1
ATOM 545 C CA . VAL A 1 72 ? 0.338 -9.828 1.809 1.00 90.25 72 VAL A CA 1
ATOM 546 C C . VAL A 1 72 ? -0.930 -9.347 2.516 1.00 90.25 72 VAL A C 1
ATOM 548 O O . VAL A 1 72 ? -0.880 -9.090 3.718 1.00 90.25 72 VAL A O 1
ATOM 551 N N . GLU A 1 73 ? -2.049 -9.203 1.805 1.00 86.94 73 GLU A N 1
ATOM 552 C CA . GLU A 1 73 ? -3.337 -8.818 2.388 1.00 86.94 73 GLU A CA 1
ATOM 553 C C . GLU A 1 73 ? -3.878 -9.898 3.333 1.00 86.94 73 GLU A C 1
ATOM 555 O O . GLU A 1 73 ? -4.381 -9.542 4.401 1.00 86.94 73 GLU A O 1
ATOM 560 N N . GLU A 1 74 ? -3.727 -11.181 2.986 1.00 85.62 74 GLU A N 1
AT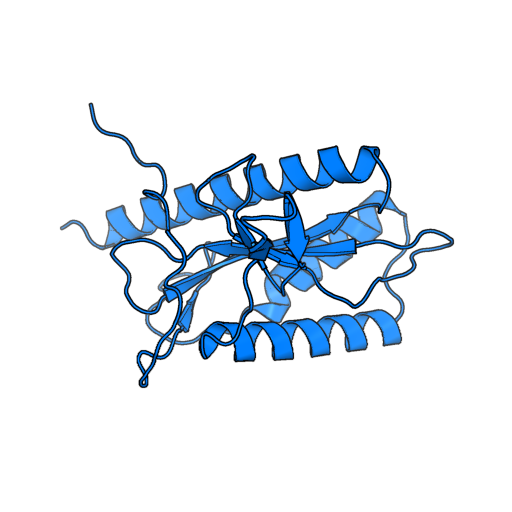OM 561 C CA . GLU A 1 74 ? -4.081 -12.328 3.835 1.00 85.62 74 GLU A CA 1
ATOM 562 C C . GLU A 1 74 ? -3.224 -12.347 5.107 1.00 85.62 74 GLU A C 1
ATOM 564 O O . GLU A 1 74 ? -3.747 -12.271 6.218 1.00 85.62 74 GLU A O 1
ATOM 569 N N . ARG A 1 75 ? -1.895 -12.288 4.960 1.00 87.88 75 ARG A N 1
ATOM 570 C CA . ARG A 1 75 ? -0.967 -12.228 6.100 1.00 87.88 75 ARG A CA 1
ATOM 571 C C . ARG A 1 75 ? -1.208 -11.005 6.985 1.00 87.88 75 ARG A C 1
ATOM 573 O O . ARG A 1 75 ? -1.085 -11.081 8.204 1.00 87.88 75 ARG A O 1
ATOM 580 N N . ALA A 1 76 ? -1.543 -9.857 6.400 1.00 84.69 76 ALA A N 1
ATOM 581 C CA . ALA A 1 76 ? -1.924 -8.671 7.160 1.00 84.69 76 ALA A CA 1
ATOM 582 C C . ALA A 1 76 ? -3.219 -8.883 7.941 1.00 84.69 76 ALA A C 1
ATOM 584 O O . ALA A 1 76 ? -3.300 -8.456 9.093 1.00 84.69 76 ALA A O 1
ATOM 585 N N . ALA A 1 77 ? -4.207 -9.539 7.327 1.00 80.56 77 ALA A N 1
ATOM 586 C CA . ALA A 1 77 ? -5.491 -9.813 7.952 1.00 80.56 77 ALA A CA 1
ATOM 587 C C . ALA A 1 77 ? -5.365 -10.751 9.168 1.00 80.56 77 ALA A C 1
ATOM 589 O O . ALA A 1 77 ? -6.107 -10.604 10.144 1.00 80.56 77 ALA A O 1
ATOM 590 N N . ASP A 1 78 ? -4.383 -11.652 9.133 1.00 79.44 78 ASP A N 1
ATOM 591 C CA . ASP A 1 78 ? -4.061 -12.577 10.223 1.00 79.44 78 ASP A CA 1
ATOM 592 C C . ASP A 1 78 ? -3.101 -11.988 11.274 1.00 79.44 78 ASP A C 1
ATOM 594 O O . ASP A 1 78 ? -2.924 -12.555 12.352 1.00 79.44 78 ASP A O 1
ATOM 598 N N . GLY A 1 79 ? -2.525 -10.808 11.015 1.00 78.69 79 GLY A N 1
ATOM 599 C CA . GLY A 1 79 ? -1.556 -10.174 11.913 1.00 78.69 79 GLY A CA 1
ATOM 600 C C . GLY A 1 79 ? -0.143 -10.766 11.823 1.00 78.69 79 GLY A C 1
ATOM 601 O O . GLY A 1 79 ? 0.630 -10.642 12.776 1.00 78.69 79 GLY A O 1
ATOM 602 N N . ASP A 1 80 ? 0.198 -11.357 10.675 1.00 84.62 80 ASP A N 1
ATOM 603 C CA . ASP A 1 80 ? 1.439 -12.091 10.379 1.00 84.62 80 ASP A CA 1
ATOM 604 C C . ASP A 1 80 ? 2.476 -11.261 9.589 1.00 84.62 80 ASP A C 1
ATOM 606 O O . ASP A 1 80 ? 3.427 -11.792 8.993 1.00 84.62 80 ASP A O 1
ATOM 610 N N . LEU A 1 81 ? 2.316 -9.933 9.557 1.00 84.56 81 LEU A N 1
ATOM 611 C CA . LEU A 1 81 ? 3.324 -9.031 8.996 1.00 84.56 81 LEU A CA 1
ATOM 612 C C . LEU A 1 81 ? 4.424 -8.728 10.012 1.00 84.56 81 LEU A C 1
ATOM 614 O O . LEU A 1 81 ? 4.166 -8.290 11.133 1.00 84.56 81 LEU A O 1
ATOM 618 N N . LEU A 1 82 ? 5.674 -8.856 9.576 1.00 85.62 82 LEU A N 1
ATOM 619 C CA . LEU A 1 82 ? 6.833 -8.504 10.386 1.00 85.62 82 LEU A CA 1
ATOM 620 C C . LEU A 1 82 ? 7.141 -7.006 10.245 1.00 85.62 82 LEU A C 1
ATOM 622 O O . LEU A 1 82 ? 7.279 -6.491 9.134 1.00 85.62 82 LEU A O 1
ATOM 626 N N . GLU A 1 83 ? 7.279 -6.299 11.366 1.00 85.50 83 GLU A N 1
ATOM 627 C CA . GLU A 1 83 ? 7.753 -4.908 11.397 1.00 85.50 83 GLU A CA 1
ATOM 628 C C . GLU A 1 83 ? 9.289 -4.848 11.274 1.00 85.50 83 GLU A C 1
ATOM 630 O O . GLU A 1 83 ? 9.995 -5.791 11.632 1.00 85.50 83 GLU A O 1
ATOM 635 N N . ASP A 1 84 ? 9.829 -3.724 10.795 1.00 84.94 84 ASP A N 1
ATOM 636 C CA . ASP A 1 84 ? 11.257 -3.409 10.921 1.00 84.94 84 ASP A CA 1
ATOM 637 C C . ASP A 1 84 ? 11.748 -3.532 12.372 1.00 84.94 84 ASP A C 1
ATOM 639 O O . ASP A 1 84 ? 11.298 -2.816 13.268 1.00 84.94 84 ASP A O 1
ATOM 643 N N . ILE A 1 85 ? 12.745 -4.391 12.595 1.00 78.56 85 ILE A N 1
ATOM 644 C CA . ILE A 1 85 ? 13.361 -4.582 13.909 1.00 78.56 85 ILE A CA 1
ATOM 645 C C . ILE A 1 85 ? 14.645 -3.763 13.973 1.00 78.56 85 ILE A C 1
ATOM 647 O O . ILE A 1 85 ? 15.598 -3.989 13.227 1.00 78.56 85 ILE A O 1
ATOM 651 N N . VAL A 1 86 ? 14.700 -2.818 14.911 1.00 72.56 86 VAL A N 1
ATOM 652 C CA . VAL A 1 86 ? 15.924 -2.067 15.208 1.00 72.56 86 VAL A CA 1
ATOM 653 C C . VAL A 1 86 ? 16.724 -2.824 16.266 1.00 72.56 86 VAL A C 1
ATOM 655 O O . VAL A 1 86 ? 16.329 -2.894 17.430 1.00 72.56 86 VAL A O 1
ATOM 658 N N . GLY A 1 87 ? 17.869 -3.387 15.878 1.00 66.75 87 GLY A N 1
ATOM 659 C CA . GLY A 1 87 ? 18.764 -4.082 16.797 1.00 66.75 87 GLY A CA 1
ATOM 660 C C . GLY A 1 87 ? 19.341 -3.126 17.842 1.00 66.75 87 GLY A C 1
ATOM 661 O O . GLY A 1 87 ? 20.207 -2.310 17.528 1.00 66.75 87 GLY A O 1
ATOM 662 N N . VAL A 1 88 ? 18.902 -3.261 19.098 1.00 62.81 88 VAL A N 1
ATOM 663 C CA . VAL A 1 88 ? 19.234 -2.356 20.222 1.00 62.81 88 VAL A CA 1
ATOM 664 C C . VAL A 1 88 ? 20.746 -2.181 20.427 1.00 62.81 88 VAL A C 1
ATOM 666 O O . VAL A 1 88 ? 21.201 -1.096 20.777 1.00 62.81 88 VAL A O 1
ATOM 669 N N . PHE A 1 89 ? 21.538 -3.225 20.169 1.00 63.78 89 PHE A N 1
ATOM 670 C CA . PHE A 1 89 ? 22.993 -3.210 20.367 1.00 63.78 89 PHE A CA 1
ATOM 671 C C . PHE A 1 89 ? 23.802 -2.932 19.095 1.00 63.78 89 PHE A C 1
ATOM 673 O O . PHE A 1 89 ? 24.962 -2.539 19.180 1.00 63.78 89 PHE A O 1
ATOM 680 N N . SER A 1 90 ? 23.223 -3.162 17.915 1.00 70.69 90 SER A N 1
ATOM 681 C CA . SER A 1 90 ? 23.933 -3.063 16.633 1.00 70.69 90 SER A CA 1
ATOM 682 C C . SER A 1 90 ? 23.595 -1.793 15.855 1.00 70.69 90 SER A C 1
ATOM 684 O O . SER A 1 90 ? 24.317 -1.449 14.920 1.00 70.69 90 SER A O 1
ATOM 686 N N . GLY A 1 91 ? 22.479 -1.131 16.185 1.00 67.00 91 GLY A N 1
ATOM 687 C CA . GLY A 1 91 ? 21.911 -0.037 15.395 1.00 67.00 91 GLY A CA 1
ATOM 688 C C . GLY A 1 91 ? 21.480 -0.457 13.984 1.00 67.00 91 GLY A C 1
ATOM 689 O O . GLY A 1 91 ? 21.098 0.394 13.183 1.00 67.00 91 GLY A O 1
ATOM 690 N N . LYS A 1 92 ? 21.555 -1.754 13.648 1.00 73.75 92 LYS A N 1
ATOM 691 C CA . LYS A 1 92 ? 21.141 -2.279 12.347 1.00 73.75 92 LYS A CA 1
ATOM 692 C C . LYS A 1 92 ? 19.638 -2.504 12.352 1.00 73.75 92 LYS A C 1
ATOM 694 O O . LYS A 1 92 ? 19.098 -3.065 13.301 1.00 73.75 92 LYS A O 1
ATOM 699 N N . VAL A 1 93 ? 18.994 -2.081 11.271 1.00 74.81 93 VAL A N 1
ATOM 700 C CA . VAL A 1 93 ? 17.579 -2.355 11.022 1.00 74.81 93 VAL A CA 1
ATOM 701 C C . VAL A 1 93 ? 17.483 -3.638 10.208 1.00 74.81 93 VAL A C 1
ATOM 703 O O . VAL A 1 93 ? 17.943 -3.679 9.063 1.00 74.81 93 VAL A O 1
ATOM 706 N N . GLU A 1 94 ? 16.913 -4.679 10.802 1.00 80.31 94 GLU A N 1
ATOM 707 C CA . GLU A 1 94 ? 16.462 -5.860 10.074 1.00 80.31 94 GLU A CA 1
ATOM 708 C C . GLU A 1 94 ? 15.113 -5.541 9.444 1.00 80.31 94 GLU A C 1
ATOM 710 O O . GLU A 1 94 ? 14.197 -5.064 10.116 1.00 80.31 94 GLU A O 1
ATOM 715 N N . LYS A 1 95 ? 15.023 -5.729 8.125 1.00 83.88 95 LYS A N 1
ATOM 716 C CA . LYS A 1 95 ? 13.834 -5.331 7.379 1.00 83.88 95 LYS A CA 1
ATOM 717 C C . LYS A 1 95 ? 12.762 -6.406 7.463 1.00 83.88 95 LYS A C 1
ATOM 719 O O . LYS A 1 95 ? 13.000 -7.509 6.982 1.00 83.88 95 LYS A O 1
ATOM 724 N N . GLY A 1 96 ? 11.604 -6.050 8.011 1.00 86.06 96 GLY A N 1
ATOM 725 C CA . GLY A 1 96 ? 10.398 -6.881 7.976 1.00 86.06 96 GLY A CA 1
ATOM 726 C C . GLY A 1 96 ? 9.607 -6.731 6.669 1.00 86.06 96 GLY A C 1
ATOM 727 O O . GLY A 1 96 ? 10.091 -6.161 5.683 1.00 86.06 96 GLY A O 1
ATOM 728 N N . ASP A 1 97 ? 8.353 -7.165 6.662 1.00 89.38 97 ASP A N 1
ATOM 729 C CA . ASP A 1 97 ? 7.403 -6.905 5.576 1.00 89.38 97 ASP A CA 1
ATOM 730 C C . ASP A 1 97 ? 6.982 -5.428 5.552 1.00 89.38 97 ASP A C 1
ATOM 732 O O . ASP A 1 97 ? 6.913 -4.801 4.487 1.00 89.38 97 ASP A O 1
ATOM 736 N N . MET A 1 98 ? 6.768 -4.846 6.737 1.00 90.44 98 MET A N 1
ATOM 737 C CA . MET A 1 98 ? 6.181 -3.519 6.900 1.00 90.44 98 MET A CA 1
ATOM 738 C C . MET A 1 98 ? 6.977 -2.588 7.819 1.00 90.44 98 MET A C 1
ATOM 740 O O . MET A 1 98 ? 7.849 -3.004 8.582 1.00 90.44 98 MET A O 1
ATOM 744 N N . CYS A 1 99 ? 6.714 -1.289 7.697 1.00 88.94 99 CYS A N 1
ATOM 745 C CA . CYS A 1 99 ? 7.240 -0.277 8.601 1.00 88.94 99 CYS A CA 1
ATOM 746 C C . CYS A 1 99 ? 6.315 0.938 8.703 1.00 88.94 99 CYS A C 1
ATOM 748 O O . CYS A 1 99 ? 5.561 1.258 7.780 1.00 88.94 99 CYS A O 1
ATOM 750 N N . GLN A 1 100 ? 6.415 1.656 9.819 1.00 87.75 100 GLN A N 1
ATOM 751 C CA . GLN A 1 100 ? 5.758 2.945 9.986 1.00 87.75 100 GLN A CA 1
ATOM 752 C C . GLN A 1 100 ? 6.479 4.036 9.187 1.00 87.75 100 GLN A C 1
ATOM 754 O O . GLN A 1 100 ? 7.706 4.173 9.227 1.00 87.75 100 GLN A O 1
ATOM 759 N N . MET A 1 101 ? 5.711 4.845 8.457 1.00 88.19 101 MET A N 1
ATOM 760 C CA . MET A 1 101 ? 6.259 5.955 7.688 1.00 88.19 101 MET A CA 1
ATOM 761 C C . MET A 1 101 ? 6.721 7.080 8.620 1.00 88.19 101 MET A C 1
ATOM 763 O O . MET A 1 101 ? 5.940 7.678 9.352 1.00 88.19 101 MET A O 1
ATOM 767 N N . THR A 1 102 ? 7.997 7.453 8.536 1.00 84.31 102 THR A N 1
ATOM 768 C CA . THR A 1 102 ? 8.553 8.557 9.341 1.00 84.31 102 THR A CA 1
ATOM 769 C C . THR A 1 102 ? 8.049 9.932 8.905 1.00 84.31 102 THR A C 1
ATOM 771 O O . THR A 1 102 ? 8.023 10.864 9.702 1.00 84.31 102 THR A O 1
ATOM 774 N N . SER A 1 103 ? 7.648 10.074 7.638 1.00 82.38 103 SER A N 1
ATOM 775 C CA . SER A 1 103 ? 7.146 11.331 7.078 1.00 82.38 103 SER A CA 1
ATOM 776 C C . SER A 1 103 ? 5.688 11.626 7.436 1.00 82.38 103 SER A C 1
ATOM 778 O O . SER A 1 103 ? 5.275 12.779 7.359 1.00 82.38 103 SER A O 1
ATOM 780 N N . VAL A 1 104 ? 4.905 10.593 7.761 1.00 83.81 104 VAL A N 1
ATOM 781 C CA . VAL A 1 104 ? 3.481 10.675 8.119 1.00 83.81 104 VAL A CA 1
ATOM 782 C C . VAL A 1 104 ? 3.153 9.545 9.084 1.00 83.81 104 VAL A C 1
ATOM 784 O O . VAL A 1 104 ? 3.146 8.371 8.732 1.00 83.81 104 VAL A O 1
ATOM 787 N N . SER A 1 105 ? 2.904 9.900 10.332 1.00 78.44 105 SER A N 1
ATOM 788 C CA . SER A 1 105 ? 2.981 8.938 11.420 1.00 78.44 105 SER A CA 1
ATOM 789 C C . SER A 1 105 ? 1.766 8.014 11.540 1.00 78.44 105 SER A C 1
ATOM 791 O O . SER A 1 105 ? 1.837 7.018 12.249 1.00 78.44 105 SER A O 1
ATOM 793 N N . ALA A 1 106 ? 0.666 8.304 10.848 1.00 82.25 106 ALA A N 1
ATOM 794 C CA . ALA A 1 106 ? -0.497 7.422 10.810 1.00 82.25 106 ALA A CA 1
ATOM 795 C C . ALA A 1 106 ? -0.527 6.495 9.588 1.00 82.25 106 ALA A C 1
ATOM 797 O O . ALA A 1 106 ? -1.536 5.851 9.335 1.00 82.25 106 ALA A O 1
ATOM 798 N N . VAL A 1 107 ? 0.555 6.432 8.809 1.00 88.44 107 VAL A N 1
ATOM 799 C CA . VAL A 1 107 ? 0.623 5.574 7.626 1.00 88.44 107 VAL A CA 1
ATOM 800 C C . VAL A 1 107 ? 1.657 4.480 7.848 1.00 88.44 107 VAL A C 1
ATOM 802 O O . VAL A 1 107 ? 2.830 4.746 8.123 1.00 88.44 107 VAL A O 1
ATOM 805 N N . LEU A 1 108 ? 1.218 3.242 7.677 1.00 90.94 108 LEU A N 1
ATOM 806 C CA . LEU A 1 108 ? 2.056 2.059 7.584 1.00 90.94 108 LEU A CA 1
ATOM 807 C C . LEU A 1 108 ? 2.331 1.763 6.108 1.00 90.94 108 LEU A C 1
ATOM 809 O O . LEU A 1 108 ? 1.542 2.093 5.218 1.00 90.94 108 LEU A O 1
ATOM 813 N N . GLN A 1 109 ? 3.481 1.159 5.837 1.00 93.31 109 GLN A N 1
ATOM 814 C CA . GLN A 1 109 ? 3.892 0.762 4.500 1.00 93.31 109 GLN A CA 1
ATOM 815 C C . GLN A 1 109 ? 4.319 -0.698 4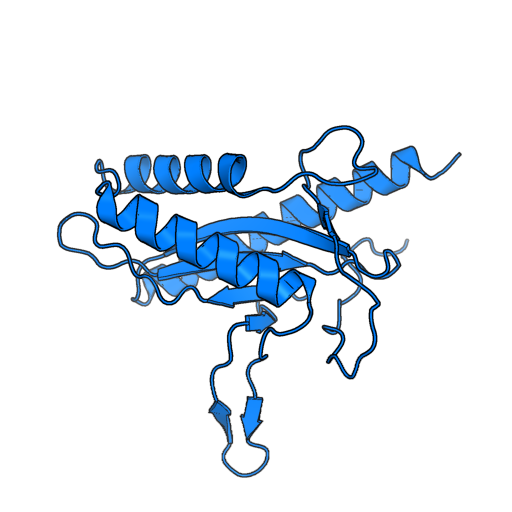.497 1.00 93.31 109 GLN A C 1
ATOM 817 O O . GLN A 1 109 ? 5.215 -1.069 5.246 1.00 93.31 109 GLN A O 1
ATOM 822 N N . ILE A 1 110 ? 3.787 -1.470 3.555 1.00 93.25 110 ILE A N 1
ATOM 823 C CA . ILE A 1 110 ? 4.285 -2.792 3.187 1.00 93.25 110 ILE A CA 1
ATOM 824 C C . ILE A 1 110 ? 5.195 -2.672 1.965 1.00 93.25 110 ILE A C 1
ATOM 826 O O . ILE A 1 110 ? 4.950 -1.894 1.029 1.00 93.25 110 ILE A O 1
ATOM 830 N N . ARG A 1 111 ? 6.287 -3.435 1.980 1.00 94.38 111 ARG A N 1
ATOM 831 C CA . ARG A 1 111 ? 7.264 -3.499 0.894 1.00 94.38 111 ARG A CA 1
ATOM 832 C C . ARG A 1 111 ? 7.063 -4.781 0.106 1.00 94.38 111 ARG A C 1
ATOM 834 O O . ARG A 1 111 ? 7.523 -5.834 0.520 1.00 94.38 111 ARG A O 1
ATOM 841 N N . LEU A 1 112 ? 6.468 -4.642 -1.071 1.00 94.25 112 LEU A N 1
ATOM 842 C CA . LEU A 1 112 ? 6.359 -5.750 -2.009 1.00 94.25 112 LEU A CA 1
ATOM 843 C C . LEU A 1 112 ? 7.748 -6.134 -2.547 1.00 94.25 112 LEU A C 1
ATOM 845 O O . LEU A 1 112 ? 8.589 -5.269 -2.843 1.00 94.25 112 LEU A O 1
ATOM 849 N N . SER A 1 113 ? 7.988 -7.437 -2.623 1.00 94.06 113 SER A N 1
ATOM 850 C CA . SER A 1 113 ? 9.200 -8.094 -3.106 1.00 94.06 113 SER A CA 1
ATOM 851 C C . SER A 1 113 ? 9.203 -8.269 -4.624 1.00 94.06 113 SER A C 1
ATOM 853 O O . SER A 1 113 ? 10.282 -8.392 -5.218 1.00 94.06 113 SER A O 1
ATOM 855 N N . VAL A 1 114 ? 8.048 -8.199 -5.289 1.00 94.25 114 VAL A N 1
ATOM 856 C CA . VAL A 1 114 ? 7.965 -8.110 -6.743 1.00 94.25 114 VAL A CA 1
ATOM 857 C C . VAL A 1 114 ? 8.340 -6.701 -7.181 1.00 94.25 114 VAL A C 1
ATOM 859 O O . VAL A 1 114 ? 7.851 -5.676 -6.704 1.00 94.25 114 VAL A O 1
ATOM 862 N N . HIS A 1 115 ? 9.265 -6.655 -8.135 1.00 95.31 115 HIS A N 1
ATOM 863 C CA . HIS A 1 115 ? 9.811 -5.414 -8.649 1.00 95.31 115 HIS A CA 1
ATOM 864 C C . HIS A 1 115 ? 9.608 -5.332 -10.156 1.00 95.31 115 HIS A C 1
ATOM 866 O O . HIS A 1 115 ? 10.455 -5.827 -10.910 1.00 95.31 115 HIS A O 1
ATOM 872 N N . PRO A 1 116 ? 8.511 -4.712 -10.614 1.00 93.06 116 PRO A N 1
ATOM 873 C CA . PRO A 1 116 ? 8.227 -4.630 -12.030 1.00 93.06 116 PRO A CA 1
ATOM 874 C C . PRO A 1 116 ? 9.326 -3.874 -12.783 1.00 93.06 116 PRO A C 1
ATOM 876 O O . PRO A 1 116 ? 9.909 -2.903 -12.291 1.00 93.06 116 PRO A O 1
ATOM 879 N N . VAL A 1 117 ? 9.591 -4.317 -14.005 1.00 93.81 117 VAL A N 1
ATOM 880 C CA . VAL A 1 117 ? 10.486 -3.689 -14.968 1.00 93.81 117 VAL A CA 1
ATOM 881 C C . VAL A 1 117 ? 9.646 -3.056 -16.070 1.00 93.81 117 VAL A C 1
ATOM 883 O O . VAL A 1 117 ? 8.954 -3.740 -16.827 1.00 93.81 117 VAL A O 1
ATOM 886 N N . ILE A 1 118 ? 9.745 -1.733 -16.180 1.00 89.50 118 ILE A N 1
ATOM 887 C CA . ILE A 1 118 ? 9.063 -0.936 -17.199 1.00 89.50 118 ILE A CA 1
ATOM 888 C C . ILE A 1 118 ? 10.126 -0.340 -18.123 1.00 89.50 118 ILE A C 1
ATOM 890 O O . ILE A 1 118 ? 10.937 0.503 -17.726 1.00 89.50 118 ILE A O 1
ATOM 894 N N . GLY A 1 119 ? 10.167 -0.823 -19.366 1.00 86.12 119 GLY A N 1
ATOM 895 C CA . GLY A 1 119 ? 11.281 -0.541 -20.272 1.00 86.12 119 GLY A CA 1
ATOM 896 C C . GLY A 1 119 ? 12.585 -1.127 -19.725 1.00 86.12 119 GLY A C 1
ATOM 897 O O . GLY A 1 119 ? 12.717 -2.340 -19.635 1.00 86.12 119 GLY A O 1
ATOM 898 N N . LEU A 1 120 ? 13.536 -0.266 -19.354 1.00 85.88 120 LEU A N 1
ATOM 899 C CA . LEU A 1 120 ? 14.825 -0.660 -18.760 1.00 85.88 120 LEU A CA 1
ATOM 900 C C . LEU A 1 120 ? 14.919 -0.341 -17.261 1.00 85.88 120 LEU A C 1
ATOM 902 O O . LEU A 1 120 ? 15.994 -0.434 -16.673 1.00 85.88 120 LEU A O 1
ATOM 906 N N . ARG A 1 121 ? 13.820 0.102 -16.638 1.00 90.06 121 ARG A N 1
ATOM 907 C CA . ARG A 1 121 ? 13.827 0.594 -15.258 1.00 90.06 121 ARG A CA 1
ATOM 908 C C . ARG A 1 121 ? 13.019 -0.324 -14.355 1.00 90.06 121 ARG A C 1
ATOM 910 O O . ARG A 1 121 ? 11.826 -0.521 -14.568 1.00 90.06 121 ARG A O 1
ATOM 917 N N . ARG A 1 122 ? 13.675 -0.838 -13.316 1.00 94.12 122 ARG A N 1
ATOM 918 C CA . ARG A 1 122 ? 13.029 -1.523 -12.193 1.00 94.12 122 ARG A CA 1
ATOM 919 C C . ARG A 1 122 ? 12.285 -0.505 -11.332 1.00 94.12 122 ARG A C 1
ATOM 921 O O . ARG A 1 122 ? 12.787 0.601 -11.129 1.00 94.12 122 ARG A O 1
ATOM 928 N N . ARG A 1 123 ? 11.130 -0.885 -10.790 1.00 94.25 123 ARG A N 1
ATOM 929 C CA . ARG A 1 123 ? 10.378 -0.093 -9.812 1.00 94.25 123 ARG A CA 1
ATOM 930 C C . ARG A 1 123 ? 10.111 -0.894 -8.548 1.00 94.25 123 ARG A C 1
ATOM 932 O O . ARG A 1 123 ? 10.100 -2.120 -8.557 1.00 94.25 123 ARG A O 1
ATOM 939 N N . HIS A 1 124 ? 9.971 -0.177 -7.445 1.00 95.56 124 HIS A N 1
ATOM 940 C CA . HIS A 1 124 ? 9.586 -0.718 -6.149 1.00 95.56 124 HIS A CA 1
ATOM 941 C C . HIS A 1 124 ? 8.103 -0.435 -5.950 1.00 95.56 124 HIS A C 1
ATOM 943 O O . HIS A 1 124 ? 7.704 0.718 -6.106 1.00 95.56 124 HIS A O 1
ATOM 949 N N . VAL A 1 125 ? 7.309 -1.438 -5.584 1.00 94.88 125 VAL A N 1
ATOM 950 C CA . VAL A 1 125 ? 5.889 -1.246 -5.260 1.00 94.88 125 VAL A CA 1
ATOM 951 C C . VAL A 1 125 ? 5.712 -1.187 -3.746 1.00 94.88 125 VAL A C 1
ATOM 953 O O . VAL A 1 125 ? 6.429 -1.854 -2.994 1.00 94.88 125 VAL A O 1
ATOM 956 N N . ARG A 1 126 ? 4.834 -0.296 -3.290 1.00 95.12 126 ARG A N 1
ATOM 957 C CA . ARG A 1 126 ? 4.531 -0.040 -1.885 1.00 95.12 126 ARG A CA 1
ATOM 958 C C . ARG A 1 126 ? 3.029 -0.032 -1.687 1.00 95.12 126 ARG A C 1
ATOM 960 O O . ARG A 1 126 ? 2.326 0.678 -2.406 1.00 95.12 126 ARG A O 1
ATOM 967 N N . TYR A 1 127 ? 2.594 -0.787 -0.691 1.00 93.44 127 TYR A N 1
ATOM 968 C CA . TYR A 1 127 ? 1.220 -0.794 -0.222 1.00 93.44 127 TYR A CA 1
ATOM 969 C C . TYR A 1 127 ? 1.158 0.066 1.039 1.00 93.44 127 TYR A C 1
ATOM 971 O O . TYR A 1 127 ? 1.881 -0.191 1.997 1.00 93.44 127 TYR A O 1
ATOM 979 N N . TYR A 1 128 ? 0.354 1.120 1.032 1.00 92.50 128 TYR A N 1
ATOM 980 C CA . TYR A 1 128 ? 0.169 2.025 2.159 1.00 92.50 128 TYR A CA 1
ATOM 981 C C . TYR A 1 128 ? -1.182 1.756 2.805 1.00 92.50 128 TYR A C 1
ATOM 983 O O . TYR A 1 128 ? -2.193 1.693 2.107 1.00 92.50 128 TYR A O 1
ATOM 991 N N . PHE A 1 129 ? -1.197 1.638 4.127 1.00 90.06 129 PHE A N 1
ATOM 992 C CA . PHE A 1 129 ? -2.396 1.333 4.902 1.00 90.06 129 PHE A CA 1
ATOM 993 C C . PHE A 1 129 ? -2.338 1.992 6.288 1.00 90.06 129 PHE A C 1
ATOM 995 O O . PHE A 1 129 ? -1.324 2.582 6.664 1.00 90.06 129 PHE A O 1
ATOM 1002 N N . THR A 1 130 ? -3.427 1.919 7.044 1.00 87.50 130 THR A N 1
ATOM 1003 C CA . THR A 1 130 ? -3.497 2.335 8.452 1.00 87.50 130 THR A CA 1
ATOM 1004 C C . THR A 1 130 ? -4.397 1.389 9.242 1.00 87.50 130 THR A C 1
ATOM 1006 O O . THR A 1 130 ? -5.248 0.722 8.665 1.00 87.50 130 THR A O 1
ATOM 1009 N N . GLU A 1 131 ? -4.246 1.368 10.565 1.00 84.25 131 GLU A N 1
ATOM 1010 C CA . GLU A 1 131 ? -5.098 0.615 11.498 1.00 84.25 131 GLU A CA 1
ATOM 1011 C C . GLU A 1 131 ? -5.764 1.593 12.488 1.00 84.25 131 GLU A C 1
ATOM 1013 O O . GLU A 1 131 ? -5.228 1.828 13.573 1.00 84.25 131 GLU A O 1
ATOM 1018 N N . PRO A 1 132 ? -6.866 2.270 12.116 1.00 77.75 132 PRO A N 1
ATOM 1019 C CA . PRO A 1 132 ? -7.405 3.400 12.871 1.00 77.75 132 PRO A CA 1
ATOM 1020 C C . PRO A 1 132 ? -7.706 3.060 14.334 1.00 77.75 132 PRO A C 1
ATOM 1022 O O . PRO A 1 132 ? -8.432 2.118 14.646 1.00 77.75 132 PRO A O 1
ATOM 1025 N N . ARG A 1 133 ? -7.211 3.891 15.257 1.00 73.44 133 ARG A N 1
ATOM 1026 C CA . ARG A 1 133 ? -7.536 3.752 16.680 1.00 73.44 133 ARG A CA 1
ATOM 1027 C C . ARG A 1 133 ? -9.050 3.894 16.890 1.00 73.44 133 ARG A C 1
ATOM 1029 O O . ARG A 1 133 ? -9.646 4.867 16.439 1.00 73.44 133 ARG A O 1
ATOM 1036 N N . GLY A 1 134 ? -9.643 2.961 17.633 1.00 71.75 134 GLY A N 1
ATOM 1037 C CA . GLY A 1 134 ? -11.079 2.955 17.941 1.00 71.75 134 GLY A CA 1
ATOM 1038 C C . GLY A 1 134 ? -11.933 2.146 16.962 1.00 71.75 134 GLY A C 1
ATOM 1039 O O . GLY A 1 134 ? -13.120 1.978 17.218 1.00 71.75 134 GLY A O 1
ATOM 1040 N N . LEU A 1 135 ? -11.332 1.614 15.894 1.00 74.62 135 LEU A N 1
ATOM 1041 C CA . LEU A 1 135 ? -11.930 0.594 15.037 1.00 74.62 135 LEU A CA 1
ATOM 1042 C C . LEU A 1 135 ? -11.108 -0.679 15.193 1.00 74.62 135 LEU A C 1
ATOM 1044 O O . LEU A 1 135 ? -10.125 -0.898 14.485 1.00 74.62 135 LEU A O 1
ATOM 1048 N N . ASP A 1 136 ? -11.470 -1.475 16.198 1.00 74.12 136 ASP A N 1
ATOM 1049 C CA . ASP A 1 136 ? -10.768 -2.723 16.480 1.00 74.12 136 ASP A CA 1
ATOM 1050 C C . ASP A 1 136 ? -10.790 -3.637 15.248 1.00 74.12 136 ASP A C 1
ATOM 1052 O O . ASP A 1 136 ? -11.777 -3.693 14.509 1.00 74.12 136 ASP A O 1
ATOM 1056 N N . SER A 1 137 ? -9.669 -4.322 15.016 1.00 76.62 137 SER A N 1
ATOM 1057 C CA . SER A 1 137 ? -9.513 -5.293 13.932 1.00 76.62 137 SER A CA 1
ATOM 1058 C C . SER A 1 137 ? -9.848 -4.737 12.538 1.00 76.62 137 SER A C 1
ATOM 1060 O O . SER A 1 137 ? -10.354 -5.440 11.668 1.00 76.62 137 SER A O 1
ATOM 1062 N N . THR A 1 138 ? -9.564 -3.455 12.303 1.00 79.31 138 THR A N 1
ATOM 1063 C CA . THR A 1 138 ? -9.831 -2.799 11.018 1.00 79.31 138 THR A CA 1
ATOM 1064 C C . THR A 1 138 ? -8.537 -2.321 10.379 1.00 79.31 138 THR A C 1
ATOM 1066 O O . THR A 1 138 ? -7.830 -1.478 10.932 1.00 79.31 138 THR A O 1
ATOM 1069 N N . LEU A 1 139 ? -8.258 -2.819 9.178 1.00 84.25 139 LEU A N 1
ATOM 1070 C CA . LEU A 1 139 ? -7.190 -2.331 8.315 1.00 84.25 139 LEU A CA 1
ATOM 1071 C C . LEU A 1 139 ? -7.803 -1.481 7.210 1.00 84.25 139 LEU A C 1
ATOM 1073 O O . LEU A 1 139 ? -8.756 -1.874 6.544 1.00 84.25 139 LEU A O 1
ATOM 1077 N N . VAL A 1 140 ? -7.252 -0.296 6.995 1.00 84.44 140 VAL A N 1
ATOM 1078 C CA . VAL A 1 140 ? -7.720 0.618 5.957 1.00 84.44 140 VAL A CA 1
ATOM 1079 C C . VAL A 1 140 ? -6.623 0.745 4.926 1.00 84.44 140 VAL A C 1
ATOM 1081 O O . VAL A 1 140 ? -5.569 1.327 5.199 1.00 84.44 140 VAL A O 1
ATOM 1084 N N . SER A 1 141 ? -6.870 0.201 3.739 1.00 87.88 141 SER A N 1
ATOM 1085 C CA . SER A 1 141 ? -5.976 0.404 2.604 1.00 87.88 141 SER A CA 1
ATOM 1086 C C . SER A 1 141 ? -6.040 1.870 2.177 1.00 87.88 141 SER A C 1
ATOM 1088 O O . SER A 1 141 ? -7.087 2.508 2.213 1.00 87.88 141 SER A O 1
ATOM 1090 N N . LEU A 1 142 ? -4.900 2.474 1.870 1.00 88.12 142 LEU A N 1
ATOM 1091 C CA . LEU A 1 142 ? -4.832 3.902 1.560 1.00 88.12 142 LEU A CA 1
ATOM 1092 C C . LEU A 1 142 ? -4.330 4.144 0.147 1.00 88.12 142 LEU A C 1
ATOM 1094 O O . LEU A 1 142 ? -4.791 5.083 -0.512 1.00 88.12 142 LEU A O 1
ATOM 1098 N N . ARG A 1 143 ? -3.333 3.371 -0.288 1.00 90.62 143 ARG A N 1
ATOM 1099 C CA . ARG A 1 143 ? -2.718 3.542 -1.602 1.00 90.62 143 ARG A CA 1
ATOM 1100 C C . ARG A 1 143 ? -1.866 2.341 -1.991 1.00 90.62 143 ARG A C 1
ATOM 1102 O O . ARG A 1 143 ? -0.979 1.962 -1.231 1.00 90.62 143 ARG A O 1
ATOM 1109 N N . LEU A 1 144 ? -1.974 1.892 -3.236 1.00 92.81 144 LEU A N 1
ATOM 1110 C CA . LEU A 1 144 ? -0.907 1.150 -3.909 1.00 92.81 144 LEU A CA 1
ATOM 1111 C C . LEU A 1 144 ? -0.115 2.087 -4.831 1.00 92.81 144 LEU A C 1
ATOM 1113 O O . LEU A 1 144 ? -0.692 2.829 -5.625 1.00 92.81 144 LEU A O 1
ATOM 1117 N N . ALA A 1 145 ? 1.215 2.104 -4.727 1.00 93.88 145 ALA A N 1
ATOM 1118 C CA . ALA A 1 145 ? 2.036 2.972 -5.570 1.00 93.88 145 ALA A CA 1
ATOM 1119 C C . ALA A 1 145 ? 3.390 2.364 -5.927 1.00 93.88 145 ALA A C 1
ATOM 1121 O O . ALA A 1 145 ? 3.991 1.625 -5.148 1.00 93.88 145 ALA A O 1
ATOM 1122 N N . SER A 1 146 ? 3.921 2.762 -7.083 1.00 94.56 146 SER A N 1
ATOM 1123 C CA . SER A 1 146 ? 5.277 2.409 -7.501 1.00 94.56 146 SER A CA 1
ATOM 1124 C C . SER A 1 146 ? 6.224 3.601 -7.392 1.00 94.56 146 SER A C 1
ATOM 1126 O O . SER A 1 146 ? 5.826 4.746 -7.591 1.00 94.56 146 SER A O 1
ATOM 1128 N N . LYS A 1 147 ? 7.494 3.334 -7.098 1.00 94.56 147 LYS A N 1
ATOM 1129 C CA . LYS A 1 147 ? 8.566 4.332 -7.083 1.00 94.56 147 LYS A CA 1
ATOM 1130 C C . LYS A 1 147 ? 9.810 3.842 -7.807 1.00 94.56 147 LYS A C 1
ATOM 1132 O O . LYS A 1 147 ? 9.989 2.638 -8.007 1.00 94.56 147 LYS A O 1
ATOM 1137 N N . THR A 1 148 ? 10.684 4.749 -8.219 1.00 93.94 148 THR A N 1
ATOM 1138 C CA . THR A 1 148 ? 12.034 4.369 -8.646 1.00 93.94 148 THR A CA 1
ATOM 1139 C C . THR A 1 148 ? 12.878 3.912 -7.440 1.00 93.94 148 THR A C 1
ATOM 1141 O O . THR A 1 148 ? 12.573 4.251 -6.294 1.00 93.94 148 THR A O 1
ATOM 1144 N N . PRO A 1 149 ? 13.919 3.087 -7.648 1.00 92.44 149 PRO A N 1
ATOM 1145 C CA . PRO A 1 149 ? 14.785 2.613 -6.564 1.00 92.44 149 PRO A CA 1
ATOM 1146 C C . PRO A 1 149 ? 15.794 3.666 -6.079 1.00 92.44 149 PRO A C 1
ATOM 1148 O O . PRO A 1 149 ? 16.397 3.488 -5.023 1.00 92.44 149 PRO A O 1
ATOM 1151 N N . ASP A 1 150 ? 16.004 4.727 -6.856 1.00 92.62 150 ASP A N 1
ATOM 1152 C CA . ASP A 1 150 ? 17.010 5.764 -6.640 1.00 92.62 150 ASP A CA 1
ATOM 1153 C C . ASP A 1 150 ? 16.500 6.910 -5.743 1.00 92.62 150 ASP A C 1
ATOM 1155 O O . ASP A 1 150 ? 15.383 6.890 -5.221 1.00 92.62 150 ASP A O 1
ATOM 1159 N N . GLU A 1 151 ? 17.345 7.920 -5.535 1.00 91.62 151 GLU A N 1
ATOM 1160 C CA . GLU A 1 151 ? 17.047 9.077 -4.684 1.00 91.62 151 GLU A CA 1
ATOM 1161 C C . GLU A 1 151 ? 15.756 9.832 -5.081 1.00 91.62 151 GLU A C 1
ATOM 1163 O O . GLU A 1 151 ? 14.961 10.141 -4.188 1.00 91.62 151 GLU A O 1
ATOM 1168 N N . PRO A 1 152 ? 15.452 10.079 -6.376 1.00 90.75 152 PRO A N 1
ATOM 1169 C CA . PRO A 1 152 ? 14.125 10.531 -6.801 1.00 90.75 152 PRO A CA 1
ATOM 1170 C C . PRO A 1 152 ? 12.967 9.716 -6.217 1.00 90.75 152 PRO A C 1
ATOM 1172 O O . PRO A 1 152 ? 11.967 10.287 -5.779 1.00 90.75 152 PRO A O 1
ATOM 1175 N N . GLY A 1 153 ? 13.133 8.400 -6.117 1.00 92.31 153 GLY A N 1
ATOM 1176 C CA . GLY A 1 153 ? 12.143 7.496 -5.553 1.00 92.31 153 GLY A CA 1
ATOM 1177 C C . GLY A 1 153 ? 11.899 7.689 -4.057 1.00 92.31 153 GLY A C 1
ATOM 1178 O O . GLY A 1 153 ? 10.861 7.270 -3.543 1.00 92.31 153 GLY A O 1
ATOM 1179 N N . LEU A 1 154 ? 12.812 8.316 -3.308 1.00 92.81 154 LEU A N 1
ATOM 1180 C CA . LEU A 1 154 ? 12.550 8.714 -1.918 1.00 92.81 154 LEU A CA 1
ATOM 1181 C C . LEU A 1 154 ? 11.549 9.873 -1.856 1.00 92.81 154 LEU A C 1
ATOM 1183 O O . LEU A 1 154 ? 10.652 9.853 -1.019 1.00 92.81 154 LEU A O 1
ATOM 1187 N N . ARG A 1 155 ? 11.632 10.833 -2.786 1.00 93.62 155 ARG A N 1
ATOM 1188 C CA . ARG A 1 155 ? 10.641 11.917 -2.889 1.00 93.62 155 ARG A CA 1
ATOM 1189 C C . ARG A 1 155 ? 9.276 11.392 -3.327 1.00 93.62 155 ARG A C 1
ATOM 1191 O O . ARG A 1 155 ? 8.268 11.793 -2.752 1.00 93.62 155 ARG A O 1
ATOM 1198 N N . GLU A 1 156 ? 9.249 10.463 -4.286 1.00 94.31 156 GLU A N 1
ATOM 1199 C CA . GLU A 1 156 ? 8.022 9.748 -4.671 1.00 94.31 156 GLU A CA 1
ATOM 1200 C C . GLU A 1 156 ? 7.402 9.044 -3.454 1.00 94.31 156 GLU A C 1
ATOM 1202 O O . GLU A 1 156 ? 6.214 9.204 -3.191 1.00 94.31 156 GLU A O 1
ATOM 1207 N N . GLN A 1 157 ? 8.215 8.343 -2.654 1.00 94.69 157 GLN A N 1
ATOM 1208 C CA . GLN A 1 157 ? 7.754 7.661 -1.441 1.00 94.69 157 GLN A CA 1
ATOM 1209 C C . GLN A 1 157 ? 7.105 8.615 -0.434 1.00 94.69 157 GLN A C 1
ATOM 1211 O O . GLN A 1 157 ? 6.034 8.296 0.081 1.00 94.69 157 GLN A O 1
ATOM 1216 N N . THR A 1 158 ? 7.740 9.758 -0.157 1.00 94.50 158 THR A N 1
ATOM 1217 C CA . THR A 1 158 ? 7.202 10.777 0.756 1.00 94.50 158 THR A CA 1
ATOM 1218 C C . THR A 1 158 ? 5.872 11.321 0.249 1.00 94.50 158 THR A C 1
ATOM 1220 O O . THR A 1 158 ? 4.914 11.399 1.016 1.00 94.50 158 THR A O 1
ATOM 1223 N N . ARG A 1 159 ? 5.781 11.642 -1.048 1.00 95.00 159 ARG A N 1
ATOM 1224 C CA . ARG A 1 159 ? 4.541 12.129 -1.664 1.00 95.00 159 ARG A CA 1
ATOM 1225 C C . ARG A 1 159 ? 3.417 11.097 -1.557 1.00 95.00 159 ARG A C 1
ATOM 1227 O O . ARG A 1 159 ? 2.331 11.437 -1.107 1.00 95.00 159 ARG A O 1
ATOM 1234 N N . HIS A 1 160 ? 3.674 9.839 -1.919 1.00 94.44 160 HIS A N 1
ATOM 1235 C CA . HIS A 1 160 ? 2.662 8.778 -1.837 1.00 94.44 160 HIS A CA 1
ATOM 1236 C C . HIS A 1 160 ? 2.156 8.578 -0.407 1.00 94.44 160 HIS A C 1
ATOM 1238 O O . HIS A 1 160 ? 0.966 8.358 -0.208 1.00 94.44 160 HIS A O 1
ATOM 1244 N N . ALA A 1 161 ? 3.036 8.708 0.587 1.00 92.50 161 ALA A N 1
ATOM 1245 C CA . ALA A 1 161 ? 2.651 8.618 1.989 1.00 92.50 161 ALA A CA 1
ATOM 1246 C C . ALA A 1 161 ? 1.767 9.806 2.425 1.00 92.50 161 ALA A C 1
ATOM 1248 O O . ALA A 1 161 ? 0.774 9.611 3.118 1.00 92.50 161 ALA A O 1
ATOM 1249 N N . GLN A 1 162 ? 2.060 11.029 1.970 1.00 92.75 162 GLN A N 1
ATOM 1250 C CA . GLN A 1 162 ? 1.208 12.205 2.214 1.00 92.75 162 GLN A CA 1
ATOM 1251 C C . GLN A 1 162 ? -0.171 12.085 1.546 1.00 92.75 162 GLN A C 1
ATOM 1253 O O . GLN A 1 162 ? -1.193 12.445 2.133 1.00 92.75 162 GLN A O 1
ATOM 1258 N N . GLU A 1 163 ? -0.213 11.560 0.322 1.00 91.44 163 GLU A N 1
ATOM 1259 C CA . GLU A 1 163 ? -1.464 11.277 -0.385 1.00 91.44 163 GLU A CA 1
ATOM 1260 C C . GLU A 1 163 ? -2.278 10.193 0.334 1.00 91.44 163 GLU A C 1
ATOM 1262 O O . GLU A 1 163 ? -3.488 10.350 0.495 1.00 91.44 163 GLU A O 1
ATOM 1267 N N . ALA A 1 164 ? -1.617 9.137 0.820 1.00 90.19 164 ALA A N 1
ATOM 1268 C CA . ALA A 1 164 ? -2.231 8.092 1.635 1.00 90.19 164 ALA A CA 1
ATOM 1269 C C . ALA A 1 164 ? -2.825 8.663 2.934 1.00 90.19 164 ALA A C 1
ATOM 1271 O O . ALA A 1 164 ? -3.996 8.422 3.218 1.00 90.19 164 ALA A O 1
ATOM 1272 N N . GLN A 1 165 ? -2.075 9.497 3.666 1.00 89.38 165 GLN A N 1
ATOM 1273 C CA . GLN A 1 165 ? -2.573 10.199 4.857 1.00 89.38 165 GLN A CA 1
ATOM 1274 C C . GLN A 1 165 ? -3.827 11.018 4.534 1.00 89.38 165 GLN A C 1
ATOM 1276 O O . GLN A 1 165 ? -4.842 10.890 5.207 1.00 89.38 165 GLN A O 1
ATOM 1281 N N . THR A 1 166 ? -3.788 11.806 3.455 1.00 88.12 166 THR A N 1
ATOM 1282 C CA . THR A 1 166 ? -4.925 12.644 3.041 1.00 88.12 166 THR A CA 1
ATOM 1283 C C . THR A 1 166 ? -6.170 11.804 2.739 1.00 88.12 166 THR A C 1
ATOM 1285 O O . THR A 1 166 ? -7.286 12.215 3.059 1.00 88.12 166 THR A O 1
ATOM 1288 N N . ARG A 1 167 ? -6.001 10.632 2.111 1.00 86.50 167 ARG A N 1
ATOM 1289 C CA . ARG A 1 167 ? -7.100 9.685 1.872 1.00 86.50 167 ARG A CA 1
ATOM 1290 C C . ARG A 1 167 ? -7.660 9.144 3.191 1.00 86.50 167 ARG A C 1
ATOM 1292 O O . ARG A 1 167 ? -8.876 9.149 3.361 1.00 86.50 167 ARG A O 1
ATOM 1299 N N . GLY A 1 168 ? -6.790 8.758 4.124 1.00 83.62 168 GLY A N 1
ATOM 1300 C CA . GLY A 1 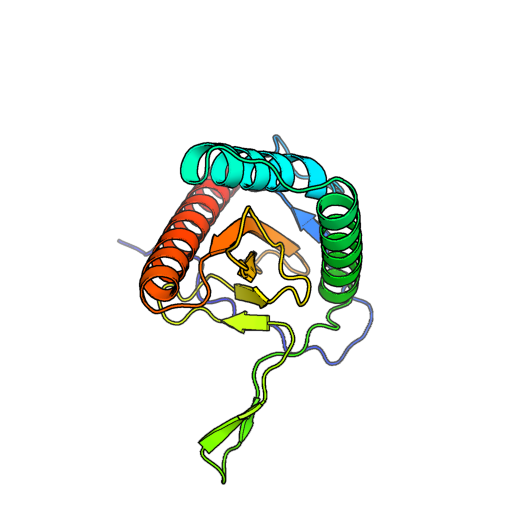168 ? -7.179 8.280 5.454 1.00 83.62 168 GLY A CA 1
ATOM 1301 C C . GLY A 1 168 ? -7.939 9.331 6.266 1.00 83.62 168 GLY A C 1
ATOM 1302 O O . GLY A 1 168 ? -9.004 9.037 6.803 1.00 83.62 168 GLY A O 1
ATOM 1303 N N . ASP A 1 169 ? -7.455 10.575 6.283 1.00 84.38 169 ASP A N 1
ATOM 1304 C CA . ASP A 1 169 ? -8.092 11.684 7.006 1.00 84.38 169 ASP A CA 1
ATOM 1305 C C . ASP A 1 169 ? -9.503 11.974 6.479 1.00 84.38 169 ASP A C 1
ATOM 1307 O O . ASP A 1 169 ? -10.436 12.178 7.257 1.00 84.38 169 ASP A O 1
ATOM 1311 N N . ARG A 1 170 ? -9.678 11.971 5.149 1.00 82.62 170 ARG A N 1
ATOM 1312 C CA . ARG A 1 170 ? -10.993 12.177 4.521 1.00 82.62 170 ARG A CA 1
ATOM 1313 C C . ARG A 1 170 ? -11.965 11.069 4.885 1.00 82.62 170 ARG A C 1
ATOM 1315 O O . ARG A 1 170 ? -13.080 11.364 5.304 1.00 82.62 170 ARG A O 1
ATOM 1322 N N . TRP A 1 171 ? -11.527 9.821 4.759 1.00 82.81 171 TRP A N 1
ATOM 1323 C CA . TRP A 1 171 ? -12.349 8.674 5.115 1.00 82.81 171 TRP A CA 1
ATOM 1324 C C . TRP A 1 171 ? -12.781 8.719 6.578 1.00 82.81 171 TRP A C 1
ATOM 1326 O O . TRP A 1 171 ? -13.966 8.579 6.872 1.00 82.81 171 TRP A O 1
ATOM 1336 N N . TYR A 1 172 ? -11.850 9.003 7.491 1.00 78.69 172 TYR A N 1
ATOM 1337 C CA . TYR A 1 172 ? -12.159 9.076 8.914 1.00 78.69 172 TYR A CA 1
ATOM 1338 C C . TYR A 1 172 ? -13.134 10.220 9.231 1.00 78.69 172 TYR A C 1
ATOM 1340 O O . TYR A 1 172 ? -14.067 10.053 10.018 1.00 78.69 172 TYR A O 1
ATOM 1348 N N . ALA A 1 173 ? -12.970 11.380 8.587 1.00 80.94 173 ALA A N 1
ATOM 1349 C CA . ALA A 1 173 ? -13.900 12.497 8.730 1.00 80.94 173 ALA A CA 1
ATOM 1350 C C . ALA A 1 173 ? -15.311 12.152 8.225 1.00 80.94 173 ALA A C 1
ATOM 1352 O O . ALA A 1 173 ? -16.297 12.553 8.843 1.00 80.94 173 ALA A O 1
ATOM 1353 N N . ASP A 1 174 ? -15.421 11.416 7.121 1.00 78.25 174 ASP A N 1
ATOM 1354 C CA . ASP A 1 174 ? -16.711 11.000 6.571 1.00 78.25 174 ASP A CA 1
ATOM 1355 C C . ASP A 1 174 ? -17.371 9.897 7.397 1.00 78.25 174 ASP A C 1
ATOM 1357 O O . ASP A 1 174 ? -18.588 9.936 7.575 1.00 78.25 174 ASP A O 1
ATOM 1361 N N . LEU A 1 175 ? -16.590 8.971 7.959 1.00 76.50 175 LEU A N 1
ATOM 1362 C CA . LEU A 1 175 ? -17.081 7.982 8.914 1.00 76.50 175 LEU A CA 1
ATOM 1363 C C . LEU A 1 175 ? -17.713 8.671 10.130 1.00 76.50 175 LEU A C 1
ATOM 1365 O O . LEU A 1 175 ? -18.865 8.395 10.456 1.00 76.50 175 LEU A O 1
ATOM 1369 N N . ARG A 1 176 ? -17.013 9.642 10.735 1.00 75.94 176 ARG A N 1
ATOM 1370 C CA . ARG A 1 176 ? -17.518 10.378 11.907 1.00 75.94 176 ARG A CA 1
ATOM 1371 C C . ARG A 1 176 ? -18.850 11.075 11.656 1.00 75.94 176 ARG A C 1
ATOM 1373 O O . ARG A 1 176 ? -19.744 10.977 12.487 1.00 75.94 176 ARG A O 1
ATOM 1380 N N . LYS A 1 177 ? -19.008 11.730 10.501 1.00 79.31 177 LYS A N 1
ATOM 1381 C CA . LYS A 1 177 ? -20.271 12.392 10.121 1.00 79.31 177 LYS A CA 1
ATOM 1382 C C . LYS A 1 177 ? -21.453 11.426 10.020 1.00 79.31 177 LYS A C 1
ATOM 1384 O O . LYS A 1 177 ? -22.587 11.870 10.119 1.00 79.31 177 LYS A O 1
ATOM 1389 N N . ARG A 1 178 ? -21.202 10.142 9.742 1.00 71.56 178 ARG A N 1
ATOM 1390 C CA . ARG A 1 178 ? -22.249 9.113 9.625 1.00 71.56 178 ARG A CA 1
ATOM 1391 C C . ARG A 1 178 ? -22.602 8.494 10.975 1.00 71.56 178 ARG A C 1
ATOM 1393 O O . ARG A 1 178 ? -23.718 8.020 11.139 1.00 71.56 178 ARG A O 1
ATOM 1400 N N . THR A 1 179 ? -21.651 8.464 11.906 1.00 69.12 179 THR A N 1
ATOM 1401 C CA . THR A 1 179 ? -21.799 7.815 13.217 1.00 69.12 179 THR A CA 1
ATOM 1402 C C . THR A 1 179 ? -22.201 8.773 14.341 1.00 69.12 179 THR A C 1
ATOM 1404 O O . THR A 1 179 ? -22.656 8.316 15.386 1.00 69.12 179 THR A O 1
ATOM 1407 N N . GLU A 1 180 ? -22.010 10.084 14.168 1.00 60.31 180 GLU A N 1
ATOM 1408 C CA . GLU A 1 180 ? -22.498 11.106 15.102 1.00 60.31 180 GLU A CA 1
ATOM 1409 C C . GLU A 1 180 ? -23.980 11.435 14.777 1.00 60.31 180 GLU A C 1
ATOM 1411 O O . GLU A 1 180 ? -24.274 11.732 13.618 1.00 60.31 180 GLU A O 1
ATOM 1416 N N . PRO A 1 181 ? -24.914 11.324 15.748 1.00 52.41 181 PRO A N 1
ATOM 1417 C CA . PRO A 1 181 ? -26.353 11.538 15.541 1.00 52.41 181 PRO A CA 1
ATOM 1418 C C . PRO A 1 181 ? -26.753 13.001 15.304 1.00 52.41 181 PRO A C 1
ATOM 1420 O O . PRO A 1 181 ? -26.064 13.912 15.821 1.00 52.41 181 PRO A O 1
#

Foldseek 3Di:
DDDQALPFCPPPQDPDDDLFADEDELPDPPPDDDDDDCPPQVVVQQVVCCVVQVFGFDPVLSVVVSVQVVVVVVCVRRSNWDEFDQDPPPSDTDHTQKYADPLRRQKIKGWGPRWTDTPNFTKTKIWIWGDGPPPGRYIYTQHIHIAGPDPRRVVVVSVSRVSSSVSVSSSVVVVCVVPPD

Radius of gyration: 16.75 Å; chains: 1; bounding box: 50×39×42 Å

pLDDT: mean 79.35, std 15.88, range [29.42, 95.56]